Protein AF-A0A0G1MFL3-F1 (afdb_monomer)

Secondary structure (DSSP, 8-state):
-------PPPPHHHHHHHHHHHHTSPPP------S---HHHHHHHHHHHHHHHHHH--STTPPTTSS-TTSTTTT-GGGSHHHHHHHHHHHHHHHHTT----HHHHHHHHHHHHHHHHHHHHHHHHHHTT------HHHHHHHHHHHHHHHHHHHHHHHHHHHTTSPP---

Sequence (171 aa):
MFSASSIKAASPERLAQIKEKYANKPETPSLAPSHIESPEIKILQDYLNKFIFYRHSYIDEIPKGILKPGDPNYERYKCRGTWWTIISGNIQLARDQGIFKDAHILQAVQNFLEYIKIVQTRRSSQMKQGLEYRYSAEDIGGADAFLDTFITYLSARIVESGAEKAPPATA

Radius of gyration: 20.64 Å; Cα contacts (8 Å, |Δi|>4): 80; chains: 1; bounding box: 40×34×75 Å

pLDDT: mean 75.51, std 17.13, range [30.59, 94.75]

Organism: NCBI:txid1619041

Solvent-accessible surface area (backbone atoms only — not comparable to full-atom values): 10464 Å² total; per-residue (Å²): 136,84,82,92,77,77,88,73,74,79,52,72,68,57,54,48,54,49,51,57,66,59,71,69,53,75,76,71,82,78,75,73,92,81,68,89,68,50,74,66,49,51,53,44,50,53,52,37,54,50,49,53,47,62,72,68,48,31,59,99,78,71,69,88,74,82,55,50,91,86,41,98,57,50,64,40,43,73,58,35,70,66,51,56,52,53,51,53,50,55,52,51,51,39,48,77,70,55,72,58,78,49,68,68,57,50,49,51,50,52,53,50,53,52,49,50,50,53,53,52,49,54,38,52,54,34,46,75,71,75,41,87,67,73,67,48,74,64,56,54,50,54,51,47,55,50,46,53,55,48,46,52,50,40,53,50,51,44,52,53,66,54,58,76,67,58,75,79,80,84,126

Foldseek 3Di:
DDDPDDPDDDPPVRVVVVCVVVVPDPPPPPPDPPDPQPPLLVVLVVLLVVLVCLLPQWADDDDPPPDDPPHPRNRHPVFDPVSLVVVLVSLVVCVVVVNDPDPVLVVLNVVVNVVSVVLVVVCVVCVVVVHDDTQDPVNSVSSSVSSVVSSVVSVVVSVVSVVVPDDPDDD

Nearest PDB structures (foldseek):
  6yxy-assembly1_BW  TM=3.263E-01  e=2.607E+00  Trypanosoma brucei brucei
  2lk4-assembly1_A  TM=3.334E-01  e=6.090E+00  Homo sapiens
  8u30-assembly1_A  TM=3.421E-01  e=7.217E+00  Rattus norvegicus
  7kzx-assembly1_B  TM=2.420E-01  e=5.755E+00  Shewanella oneidensis

Structure (mmCIF, N/CA/C/O backbone):
data_AF-A0A0G1MFL3-F1
#
_entry.id   AF-A0A0G1MFL3-F1
#
loop_
_atom_site.group_PDB
_atom_site.id
_atom_site.type_symbol
_atom_site.label_atom_id
_atom_site.label_alt_id
_atom_site.label_comp_id
_atom_site.label_asym_id
_atom_site.label_entity_id
_atom_site.label_seq_id
_atom_site.pdbx_PDB_ins_code
_atom_site.Cartn_x
_atom_site.Cartn_y
_atom_site.Cartn_z
_atom_site.occupancy
_atom_site.B_iso_or_equiv
_atom_site.auth_seq_id
_atom_site.auth_comp_id
_atom_site.auth_asym_id
_atom_site.auth_atom_id
_atom_site.pdbx_PDB_model_num
ATOM 1 N N . MET A 1 1 ? 2.587 10.103 -36.382 1.00 34.72 1 MET A N 1
ATOM 2 C CA . MET A 1 1 ? 1.169 9.694 -36.284 1.00 34.72 1 MET A CA 1
ATOM 3 C C . MET A 1 1 ? 1.139 8.243 -35.830 1.00 34.72 1 MET A C 1
ATOM 5 O O . MET A 1 1 ? 1.670 7.411 -36.550 1.00 34.72 1 MET A O 1
ATOM 9 N N . PHE A 1 2 ? 0.612 7.935 -34.642 1.00 30.59 2 PHE A N 1
ATOM 10 C CA . PHE A 1 2 ? 0.415 6.547 -34.204 1.00 30.59 2 PHE A CA 1
ATOM 11 C C . PHE A 1 2 ? -1.039 6.146 -34.467 1.00 30.59 2 PHE A C 1
ATOM 13 O O . PHE A 1 2 ? -1.960 6.815 -34.006 1.00 30.59 2 PHE A O 1
ATOM 20 N N . SER A 1 3 ? -1.221 5.090 -35.262 1.00 34.47 3 SER A N 1
ATOM 21 C CA . SER A 1 3 ? -2.523 4.546 -35.647 1.00 34.47 3 SER A CA 1
ATOM 22 C C . SER A 1 3 ? -3.203 3.892 -34.445 1.00 34.47 3 SER A C 1
ATOM 24 O O . SER A 1 3 ? -2.668 2.948 -33.862 1.00 34.47 3 SER A O 1
ATOM 26 N N . ALA A 1 4 ? -4.391 4.376 -34.083 1.00 40.69 4 ALA A N 1
ATOM 27 C CA . ALA A 1 4 ? -5.287 3.695 -33.161 1.00 40.69 4 ALA A CA 1
ATOM 28 C C . ALA A 1 4 ? -5.850 2.459 -33.873 1.00 40.69 4 ALA A C 1
ATOM 30 O O . ALA A 1 4 ? -6.755 2.554 -34.699 1.00 40.69 4 ALA A O 1
ATOM 31 N N . SER A 1 5 ? -5.280 1.285 -33.614 1.00 38.81 5 SER A N 1
ATOM 32 C CA . SER A 1 5 ? -5.802 0.043 -34.176 1.00 38.81 5 SER A CA 1
ATOM 33 C C . SER A 1 5 ? -5.776 -1.082 -33.148 1.00 38.81 5 SER A C 1
ATOM 35 O O . SER A 1 5 ? -4.726 -1.590 -32.768 1.00 38.81 5 SER A O 1
ATOM 37 N N . SER A 1 6 ? -6.995 -1.490 -32.788 1.00 38.06 6 SER A N 1
ATOM 38 C CA . SER A 1 6 ? -7.378 -2.830 -32.337 1.00 38.06 6 SER A CA 1
ATOM 39 C C . SER A 1 6 ? -7.102 -3.202 -30.879 1.00 38.06 6 SER A C 1
ATOM 41 O O . SER A 1 6 ? -6.291 -4.075 -30.578 1.00 38.06 6 SER A O 1
ATOM 43 N N . ILE A 1 7 ? -7.941 -2.680 -29.978 1.00 36.72 7 ILE A N 1
ATOM 44 C CA . ILE A 1 7 ? -8.365 -3.457 -28.805 1.00 36.72 7 ILE A CA 1
ATOM 45 C C . ILE A 1 7 ? -9.284 -4.561 -29.342 1.00 36.72 7 ILE A C 1
ATOM 47 O O . ILE A 1 7 ? -10.470 -4.343 -29.577 1.00 36.72 7 ILE A O 1
ATOM 51 N N . LYS A 1 8 ? -8.727 -5.745 -29.616 1.00 47.28 8 LYS A N 1
ATOM 52 C CA . LYS A 1 8 ? -9.551 -6.923 -29.911 1.00 47.28 8 LYS A CA 1
ATOM 53 C C . LYS A 1 8 ? -10.311 -7.280 -28.635 1.00 47.28 8 LYS A C 1
ATOM 55 O O . LYS A 1 8 ? -9.688 -7.617 -27.628 1.00 47.28 8 LYS A O 1
ATOM 60 N N . ALA A 1 9 ? -11.640 -7.184 -28.687 1.00 50.72 9 ALA A N 1
ATOM 61 C CA . ALA A 1 9 ? -12.518 -7.697 -27.643 1.00 50.72 9 ALA A CA 1
ATOM 62 C C . ALA A 1 9 ? -12.132 -9.148 -27.309 1.00 50.72 9 ALA A C 1
ATOM 64 O O . ALA A 1 9 ? -11.753 -9.918 -28.197 1.00 50.72 9 ALA A O 1
ATOM 65 N N . ALA A 1 10 ? -12.177 -9.509 -26.024 1.00 52.97 10 ALA A N 1
ATOM 66 C CA . ALA A 1 10 ? -11.917 -10.881 -25.604 1.00 52.97 10 ALA A CA 1
ATOM 67 C C . ALA A 1 10 ? -12.873 -11.827 -26.346 1.00 52.97 10 ALA A C 1
ATOM 69 O O . ALA A 1 10 ? -14.066 -11.540 -26.450 1.00 52.97 10 ALA A O 1
ATOM 70 N N . SER A 1 11 ? -12.348 -12.936 -26.876 1.00 72.62 11 SER A N 1
ATOM 71 C CA . SER A 1 11 ? -13.189 -13.926 -27.544 1.00 72.62 11 SER A CA 1
ATOM 72 C C . SER A 1 11 ? -14.246 -14.460 -26.566 1.00 72.62 11 SER A C 1
ATOM 74 O O . SER A 1 11 ? -13.963 -14.576 -25.367 1.00 72.62 11 SER A O 1
ATOM 76 N N . PRO A 1 12 ? -15.450 -14.814 -27.047 1.00 76.94 12 PRO A N 1
ATOM 77 C CA . PRO A 1 12 ? -16.501 -15.400 -26.213 1.00 76.94 12 PRO A CA 1
ATOM 78 C C . PRO A 1 12 ? -16.021 -16.607 -25.393 1.00 76.94 12 PRO A C 1
ATOM 80 O O . PRO A 1 12 ? -16.384 -16.745 -24.229 1.00 76.94 12 PRO A O 1
ATOM 83 N N . GLU A 1 13 ? -15.121 -17.418 -25.954 1.00 75.31 13 GLU A N 1
ATOM 84 C CA . GLU A 1 13 ? -14.485 -18.555 -25.271 1.00 75.31 13 GLU A CA 1
ATOM 85 C C . GLU A 1 13 ? -13.647 -18.124 -24.064 1.00 75.31 13 GLU A C 1
ATOM 87 O O . GLU A 1 13 ? -13.698 -18.744 -23.005 1.00 75.31 13 GLU A O 1
ATOM 92 N N . ARG A 1 14 ? -12.911 -17.014 -24.181 1.00 68.06 14 ARG A N 1
ATOM 93 C CA . ARG A 1 14 ? -12.113 -16.480 -23.076 1.00 68.06 14 ARG A CA 1
ATOM 94 C C . ARG A 1 14 ? -12.996 -15.896 -21.976 1.00 68.06 14 ARG A C 1
ATOM 96 O O . ARG A 1 14 ? -12.662 -16.018 -20.803 1.00 68.06 14 ARG A O 1
ATOM 103 N N . LEU A 1 15 ? -14.129 -15.295 -22.341 1.00 64.44 15 LEU A N 1
ATOM 104 C CA . LEU A 1 15 ? -15.130 -14.841 -21.373 1.00 64.44 15 LEU A CA 1
ATOM 105 C C . LEU A 1 15 ? -15.797 -16.022 -20.652 1.00 64.44 15 LEU A C 1
ATOM 107 O O . LEU A 1 15 ? -16.057 -15.922 -19.455 1.00 64.44 15 LEU A O 1
ATOM 111 N N . ALA A 1 16 ? -16.030 -17.141 -21.343 1.00 74.31 16 ALA A N 1
ATOM 112 C CA . ALA A 1 16 ? -16.570 -18.360 -20.744 1.00 74.31 16 ALA A CA 1
ATOM 113 C C . ALA A 1 16 ? -15.587 -18.997 -19.746 1.00 74.31 16 ALA A C 1
ATOM 115 O O . ALA A 1 16 ? -15.972 -19.263 -18.613 1.00 74.31 16 ALA A O 1
ATOM 116 N N . GLN A 1 17 ? -14.305 -19.119 -20.110 1.00 70.38 17 GLN A N 1
ATOM 117 C CA . GLN A 1 17 ? -13.258 -19.640 -19.216 1.00 70.38 17 GLN A CA 1
ATOM 118 C C . GLN A 1 17 ? -13.066 -18.773 -17.966 1.00 70.38 17 GLN A C 1
ATOM 120 O O . GLN A 1 17 ? -12.839 -19.285 -16.873 1.00 70.38 17 GLN A O 1
ATOM 125 N N . ILE A 1 18 ? -13.176 -17.447 -18.109 1.00 66.81 18 ILE A N 1
ATOM 126 C CA . ILE A 1 18 ? -13.162 -16.524 -16.970 1.00 66.81 18 ILE A CA 1
ATOM 127 C C . ILE A 1 18 ? -14.369 -16.804 -16.071 1.00 66.81 18 ILE A C 1
ATOM 129 O O . ILE A 1 18 ? -14.193 -17.033 -14.880 1.00 66.81 18 ILE A O 1
ATOM 133 N N . LYS A 1 19 ? -15.586 -16.852 -16.626 1.00 71.56 19 LYS A N 1
ATOM 134 C CA . LYS A 1 19 ? -16.794 -17.138 -15.838 1.00 71.56 19 LYS A CA 1
ATOM 135 C C . LYS A 1 19 ? -16.701 -18.473 -15.100 1.00 71.56 19 LYS A C 1
ATOM 137 O O . LYS A 1 19 ? -17.035 -18.518 -13.925 1.00 71.56 19 LYS A O 1
ATOM 142 N N . GLU A 1 20 ? -16.190 -19.516 -15.741 1.00 75.06 20 GLU A N 1
ATOM 143 C CA . GLU A 1 20 ? -16.014 -20.841 -15.137 1.00 75.06 20 GLU A CA 1
ATOM 144 C C . GLU A 1 20 ? -14.966 -20.839 -14.011 1.00 75.06 20 GLU A C 1
ATOM 146 O O . GLU A 1 20 ? -15.196 -21.405 -12.940 1.00 75.06 20 GLU A O 1
ATOM 151 N N . LYS A 1 21 ? -13.854 -20.114 -14.195 1.00 69.94 21 LYS A N 1
ATOM 152 C CA . LYS A 1 21 ? -12.810 -19.948 -13.172 1.00 69.94 21 LYS A CA 1
ATOM 153 C C . LYS A 1 21 ? -13.316 -19.218 -11.920 1.00 69.94 21 LYS A C 1
ATOM 155 O O . LYS A 1 21 ? -12.836 -19.501 -10.825 1.00 69.94 21 LYS A O 1
ATOM 160 N N . TYR A 1 22 ? -14.272 -18.297 -12.062 1.00 59.34 22 TYR A N 1
ATOM 161 C CA . TYR A 1 22 ? -14.859 -17.559 -10.934 1.00 59.34 22 TYR A CA 1
ATOM 162 C C . TYR A 1 22 ? -16.171 -18.159 -10.406 1.00 59.34 22 TYR A C 1
ATOM 164 O O . TYR A 1 22 ? -16.560 -17.821 -9.292 1.00 59.34 22 TYR A O 1
ATOM 172 N N . ALA A 1 23 ? -16.817 -19.068 -11.142 1.00 69.56 23 ALA A N 1
ATOM 173 C CA . ALA A 1 23 ? -18.024 -19.770 -10.696 1.00 69.56 23 ALA A CA 1
ATOM 174 C C . ALA A 1 23 ? -17.755 -20.756 -9.546 1.00 69.56 23 ALA A C 1
ATOM 176 O O . ALA A 1 23 ? -18.655 -21.034 -8.765 1.00 69.56 23 ALA A O 1
ATOM 177 N N . ASN A 1 24 ? -16.515 -21.246 -9.421 1.00 60.38 24 ASN A N 1
ATOM 178 C CA . ASN A 1 24 ? -16.097 -22.201 -8.387 1.00 60.38 24 ASN A CA 1
ATOM 179 C C . ASN A 1 24 ? -15.198 -21.578 -7.312 1.00 60.38 24 ASN A C 1
ATOM 181 O O . ASN A 1 24 ? -14.499 -22.292 -6.589 1.00 60.38 24 ASN A O 1
ATOM 185 N N . LYS A 1 25 ? -15.161 -20.243 -7.211 1.00 54.47 25 LYS A N 1
ATOM 186 C CA . LYS A 1 25 ? -14.466 -19.608 -6.093 1.00 54.47 25 LYS A CA 1
ATOM 187 C C . LYS A 1 25 ? -15.233 -20.000 -4.823 1.00 54.47 25 LYS A C 1
ATOM 189 O O . LYS A 1 25 ? -16.442 -19.777 -4.808 1.00 54.47 25 LYS A O 1
ATOM 194 N N . PRO A 1 26 ? -14.587 -20.593 -3.800 1.00 53.81 26 PRO A N 1
ATOM 195 C CA . PRO A 1 26 ? -15.271 -20.904 -2.554 1.00 53.81 26 PRO A CA 1
ATOM 196 C C . PRO A 1 26 ? -15.952 -19.629 -2.078 1.00 53.81 26 PRO A C 1
ATOM 198 O O . PRO A 1 26 ? -15.308 -18.573 -2.031 1.00 53.81 26 PRO A O 1
ATOM 201 N N . GLU A 1 27 ? -17.259 -19.717 -1.825 1.00 45.78 27 GLU A N 1
ATOM 202 C CA . GLU A 1 27 ? -18.007 -18.613 -1.248 1.00 45.78 27 GLU A CA 1
ATOM 203 C C . GLU A 1 27 ? -17.228 -18.155 -0.021 1.00 45.78 27 GLU A C 1
ATOM 205 O O . GLU A 1 27 ? -16.943 -18.942 0.886 1.00 45.78 27 GLU A O 1
ATOM 210 N N . THR A 1 28 ? -16.789 -16.896 -0.045 1.00 51.16 28 THR A N 1
ATOM 211 C CA . THR A 1 28 ? -16.201 -16.267 1.130 1.00 51.16 28 THR A CA 1
ATOM 212 C C . THR A 1 28 ? -17.187 -16.524 2.265 1.00 51.16 28 THR A C 1
ATOM 214 O O . THR A 1 28 ? -18.363 -16.208 2.059 1.00 51.16 28 THR A O 1
ATOM 217 N N . PRO A 1 29 ? -16.773 -17.112 3.403 1.00 40.97 29 PRO A N 1
ATOM 218 C CA . PRO A 1 29 ? -17.686 -17.409 4.494 1.00 40.97 29 PRO A CA 1
ATOM 219 C C . PRO A 1 29 ? -18.520 -16.166 4.778 1.00 40.97 29 PRO A C 1
ATOM 221 O O . PRO A 1 29 ? -17.982 -15.122 5.153 1.00 40.97 29 PRO A O 1
ATOM 224 N N . SER A 1 30 ? -19.819 -16.254 4.492 1.00 43.38 30 SER A N 1
ATOM 225 C CA . SER A 1 30 ? -20.751 -15.182 4.790 1.00 43.38 30 SER A CA 1
ATOM 226 C C . SER A 1 30 ? -20.859 -15.140 6.305 1.00 43.38 30 SER A C 1
ATOM 228 O O . SER A 1 30 ? -21.556 -15.946 6.920 1.00 43.38 30 SER A O 1
ATOM 230 N N . LEU A 1 31 ? -20.078 -14.252 6.916 1.00 44.91 31 LEU A N 1
ATOM 231 C CA . LEU A 1 31 ? -20.252 -13.884 8.309 1.00 44.91 31 LEU A CA 1
ATOM 232 C C . LEU A 1 31 ? -21.644 -13.261 8.400 1.00 44.91 31 LEU A C 1
ATOM 234 O O . LEU A 1 31 ? -21.874 -12.156 7.907 1.00 44.91 31 LEU A O 1
ATOM 238 N N . ALA A 1 32 ? -22.593 -14.014 8.953 1.00 45.84 32 ALA A N 1
ATOM 239 C CA . ALA A 1 32 ? -23.915 -13.500 9.264 1.00 45.84 32 ALA A CA 1
ATOM 240 C C . ALA A 1 32 ? -23.763 -12.180 10.050 1.00 45.84 32 ALA A C 1
ATOM 242 O O . ALA A 1 32 ? -22.949 -12.122 10.976 1.00 45.84 32 ALA A O 1
ATOM 243 N N . PRO A 1 33 ? -24.507 -11.112 9.706 1.00 46.44 33 PRO A N 1
ATOM 244 C CA . PRO A 1 33 ? -24.390 -9.822 10.373 1.00 46.44 33 PRO A CA 1
ATOM 245 C C . PRO A 1 33 ? -25.088 -9.893 11.736 1.00 46.44 33 PRO A C 1
ATOM 247 O O . PRO A 1 33 ? -26.220 -9.449 11.903 1.00 46.44 33 PRO A O 1
ATOM 250 N N . SER A 1 34 ? -24.424 -10.493 12.719 1.00 49.19 34 SER A N 1
ATOM 251 C CA . SER A 1 34 ? -24.893 -10.566 14.101 1.00 49.19 34 SER A CA 1
ATOM 252 C C . SER A 1 34 ? -23.873 -9.941 15.044 1.00 49.19 34 SER A C 1
ATOM 254 O O . SER A 1 34 ? -23.322 -10.610 15.905 1.00 49.19 34 SER A O 1
ATOM 256 N N . HIS A 1 35 ? -23.606 -8.652 14.858 1.00 55.41 35 HIS A N 1
ATOM 257 C CA . HIS A 1 35 ? -23.269 -7.713 15.924 1.00 55.41 35 HIS A CA 1
ATOM 258 C C . HIS A 1 35 ? -23.228 -6.304 15.334 1.00 55.41 35 HIS A C 1
ATOM 260 O O . HIS A 1 35 ? -22.826 -6.105 14.191 1.00 55.41 35 HIS A O 1
ATOM 266 N N . ILE A 1 36 ? -23.674 -5.315 16.106 1.00 52.72 36 ILE A N 1
ATOM 267 C CA . ILE A 1 36 ? -23.483 -3.903 15.776 1.00 52.72 36 ILE A CA 1
ATOM 268 C C . ILE A 1 36 ? -21.978 -3.638 15.905 1.00 52.72 36 ILE A C 1
ATOM 270 O O . ILE A 1 36 ? -21.484 -3.281 16.975 1.00 52.72 36 ILE A O 1
ATOM 274 N N . GLU A 1 37 ? -21.231 -3.901 14.834 1.00 64.94 37 GLU A N 1
ATOM 275 C CA . GLU A 1 37 ? -19.825 -3.530 14.744 1.00 64.94 37 GLU A CA 1
ATOM 276 C C . GLU A 1 37 ? -19.729 -2.014 14.917 1.00 64.94 37 GLU A C 1
ATOM 278 O O . GLU A 1 37 ? -20.520 -1.250 14.353 1.00 64.94 37 GLU A O 1
ATOM 283 N N . SER A 1 38 ? -18.794 -1.557 15.754 1.00 83.25 38 SER A N 1
ATOM 284 C CA . SER A 1 38 ? -18.590 -0.118 15.891 1.00 83.25 38 SER A CA 1
ATOM 285 C C . SER A 1 38 ? -18.204 0.474 14.528 1.00 83.25 38 SER A C 1
ATOM 287 O O . SER A 1 38 ? -17.540 -0.201 13.735 1.00 83.25 38 SER A O 1
ATOM 289 N N . PRO A 1 39 ? -18.553 1.744 14.252 1.00 84.69 39 PRO A N 1
ATOM 290 C CA . PRO A 1 39 ? -18.084 2.424 13.048 1.00 84.69 39 PRO A CA 1
ATOM 291 C C . PRO A 1 39 ? -16.557 2.342 12.871 1.00 84.69 39 PRO A C 1
ATOM 293 O O . PRO A 1 39 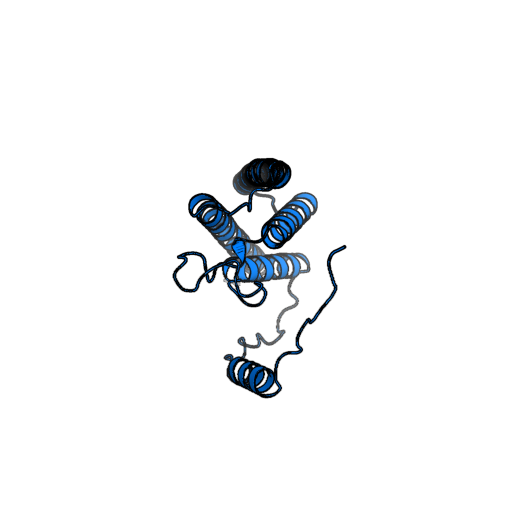? -16.083 2.223 11.747 1.00 84.69 39 PRO A O 1
ATOM 296 N N . GLU A 1 40 ? -15.795 2.342 13.973 1.00 86.25 40 GLU A N 1
ATOM 297 C CA . GLU A 1 40 ? -14.334 2.171 13.964 1.00 86.25 40 GLU A CA 1
ATOM 298 C C . GLU A 1 40 ? -13.911 0.774 13.482 1.00 86.25 40 GLU A C 1
ATOM 300 O O . GLU A 1 40 ? -13.067 0.683 12.593 1.00 86.25 40 GLU A O 1
ATOM 305 N N . ILE A 1 41 ? -14.524 -0.303 13.994 1.00 87.50 41 ILE A N 1
ATOM 306 C CA . ILE A 1 41 ? -14.212 -1.681 13.571 1.00 87.50 41 ILE A CA 1
ATOM 307 C C . ILE A 1 41 ? -14.473 -1.8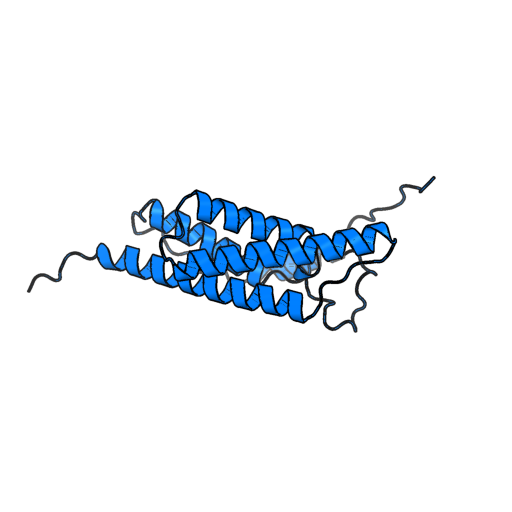45 12.076 1.00 87.50 41 ILE A C 1
ATOM 309 O O . ILE A 1 41 ? -13.615 -2.358 11.364 1.00 87.50 41 ILE A O 1
ATOM 313 N N . LYS A 1 42 ? -15.601 -1.329 11.575 1.00 89.69 42 LYS A N 1
ATOM 314 C CA . LYS A 1 42 ? -15.928 -1.405 10.147 1.00 89.69 42 LYS A CA 1
ATOM 315 C C . LYS A 1 42 ? -14.871 -0.723 9.274 1.00 89.69 42 LYS A C 1
ATOM 317 O O . LYS A 1 42 ? -14.452 -1.280 8.264 1.00 89.69 42 LYS A O 1
ATOM 322 N N . ILE A 1 43 ? -14.401 0.460 9.678 1.00 90.69 43 ILE A N 1
ATOM 323 C CA . ILE A 1 43 ? -13.349 1.181 8.949 1.00 90.69 43 ILE A CA 1
ATOM 324 C C . ILE A 1 43 ? -12.031 0.391 8.967 1.00 90.69 43 ILE A C 1
ATOM 326 O O . ILE A 1 43 ? -11.371 0.277 7.931 1.00 90.69 43 ILE A O 1
ATOM 330 N N . LEU A 1 44 ? -11.650 -0.178 10.115 1.00 90.81 44 LEU A N 1
ATOM 331 C CA . LEU A 1 44 ? -10.456 -1.022 10.226 1.00 90.81 44 LEU A CA 1
ATOM 332 C C . LEU A 1 44 ? -10.560 -2.260 9.324 1.00 90.81 44 LEU A C 1
ATOM 334 O O . LEU A 1 44 ? -9.606 -2.572 8.608 1.00 90.81 44 LEU A O 1
ATOM 338 N N . GLN A 1 45 ? -11.723 -2.916 9.303 1.00 91.44 45 GLN A N 1
ATOM 339 C CA . GLN A 1 45 ? -12.014 -4.072 8.455 1.00 91.44 45 GLN A CA 1
ATOM 340 C C . GLN A 1 45 ? -11.912 -3.717 6.963 1.00 91.44 45 GLN A C 1
ATOM 342 O O . GLN A 1 45 ? -11.303 -4.453 6.185 1.00 91.44 45 GLN A O 1
ATOM 347 N N . ASP A 1 46 ? -12.456 -2.565 6.559 1.00 91.75 46 ASP A N 1
ATOM 348 C CA . ASP A 1 46 ? -12.406 -2.085 5.176 1.00 91.75 46 ASP A CA 1
ATOM 349 C C . ASP A 1 46 ? -10.963 -1.850 4.713 1.00 91.75 46 ASP A C 1
ATOM 351 O O . ASP A 1 46 ? -10.586 -2.250 3.606 1.00 91.75 46 ASP A O 1
ATOM 355 N N . TYR A 1 47 ? -10.127 -1.230 5.552 1.00 91.94 47 TYR A N 1
ATOM 356 C CA . TYR A 1 47 ? -8.706 -1.071 5.249 1.00 91.94 47 TYR A CA 1
ATOM 357 C C . TYR A 1 47 ? -7.977 -2.416 5.227 1.00 91.94 47 TYR A C 1
ATOM 359 O O . TYR A 1 47 ? -7.241 -2.673 4.273 1.00 91.94 47 TYR A O 1
ATOM 367 N N . LEU A 1 48 ? -8.214 -3.299 6.200 1.00 92.75 48 LEU A N 1
ATOM 368 C CA . LEU A 1 48 ? -7.607 -4.632 6.241 1.00 92.75 48 LEU A CA 1
ATOM 369 C C . LEU A 1 48 ? -7.892 -5.405 4.946 1.00 92.75 48 LEU A C 1
ATOM 371 O O . LEU A 1 48 ? -6.963 -5.877 4.289 1.00 92.75 48 LEU A O 1
ATOM 375 N N . ASN A 1 49 ? -9.154 -5.444 4.519 1.00 88.25 49 ASN A N 1
ATOM 376 C CA . ASN A 1 49 ? -9.570 -6.108 3.285 1.00 88.25 49 ASN A CA 1
ATOM 377 C C . ASN A 1 49 ? -8.883 -5.516 2.045 1.00 88.25 49 ASN A C 1
ATOM 379 O O . ASN A 1 49 ? -8.413 -6.262 1.182 1.00 88.25 49 ASN A O 1
ATOM 383 N N . LYS A 1 50 ? -8.770 -4.182 1.960 1.00 89.69 50 LYS A N 1
ATOM 384 C CA . LYS A 1 50 ? -8.043 -3.513 0.867 1.00 89.69 50 LYS A CA 1
ATOM 385 C C . LYS A 1 50 ? -6.568 -3.905 0.844 1.00 89.69 50 LYS A C 1
ATOM 387 O O . LYS A 1 50 ? -6.048 -4.233 -0.220 1.00 89.69 50 LYS A O 1
ATOM 392 N N . PHE A 1 51 ? -5.885 -3.890 1.988 1.00 89.00 51 PHE A N 1
ATOM 393 C CA . PHE A 1 51 ? -4.453 -4.193 2.039 1.00 89.00 51 PHE A CA 1
ATOM 394 C C . PHE A 1 51 ? -4.154 -5.675 1.805 1.00 89.00 51 PHE A C 1
ATOM 396 O O . PHE A 1 51 ? -3.196 -5.974 1.094 1.00 89.00 51 PHE A O 1
ATOM 403 N N . ILE A 1 52 ? -5.013 -6.589 2.268 1.00 87.62 52 ILE A N 1
ATOM 404 C CA . ILE A 1 52 ? -4.967 -8.011 1.887 1.00 87.62 52 ILE A CA 1
ATOM 405 C C . ILE A 1 52 ? -5.138 -8.152 0.370 1.00 87.62 52 ILE A C 1
ATOM 407 O O . ILE A 1 52 ? -4.343 -8.822 -0.291 1.00 87.62 52 ILE A O 1
ATOM 411 N N . PHE A 1 53 ? -6.128 -7.477 -0.219 1.00 85.44 53 PHE A N 1
ATOM 412 C CA . PHE A 1 53 ? -6.315 -7.501 -1.667 1.00 85.44 53 PHE A CA 1
ATOM 413 C C . PHE A 1 53 ? -5.061 -7.014 -2.405 1.00 85.44 53 PHE A C 1
ATOM 415 O O . PHE A 1 53 ? -4.587 -7.685 -3.321 1.00 85.44 53 PHE A O 1
ATOM 422 N N . TYR A 1 54 ? -4.461 -5.900 -1.986 1.00 85.81 54 TYR A N 1
ATOM 423 C CA . TYR A 1 54 ? -3.226 -5.391 -2.584 1.00 85.81 54 TYR A CA 1
ATOM 424 C C . TYR A 1 54 ? -2.038 -6.341 -2.412 1.00 85.81 54 TYR A C 1
ATOM 426 O O . TYR A 1 54 ? -1.243 -6.499 -3.344 1.00 85.81 54 TYR A O 1
ATOM 434 N N . ARG A 1 55 ? -1.943 -7.006 -1.256 1.00 84.88 55 ARG A N 1
ATOM 435 C CA . ARG A 1 55 ? -0.915 -8.000 -0.940 1.00 84.88 55 ARG A CA 1
ATOM 436 C C . ARG A 1 55 ? -0.988 -9.226 -1.848 1.00 84.88 55 ARG A C 1
ATOM 438 O O . ARG A 1 55 ? 0.064 -9.793 -2.156 1.00 84.88 55 ARG A O 1
ATOM 445 N N . HIS A 1 56 ? -2.180 -9.586 -2.318 1.00 80.56 56 HIS A N 1
ATOM 446 C CA . HIS A 1 56 ? -2.417 -10.770 -3.151 1.00 80.56 56 HIS A CA 1
ATOM 447 C C . HIS A 1 56 ? -2.831 -10.467 -4.601 1.00 80.56 56 HIS A C 1
ATOM 449 O O . HIS A 1 56 ? -3.108 -11.388 -5.368 1.00 80.56 56 HIS A O 1
ATOM 455 N N . SER A 1 57 ? -2.863 -9.199 -5.013 1.00 73.44 57 SER A N 1
ATOM 456 C CA . SER A 1 57 ? -3.151 -8.819 -6.400 1.00 73.44 57 SER A CA 1
ATOM 457 C C . SER A 1 57 ? -1.951 -9.125 -7.289 1.00 73.44 57 SER A C 1
ATOM 459 O O . SER A 1 57 ? -0.877 -8.558 -7.068 1.00 73.44 57 SER A O 1
ATOM 461 N N . TYR A 1 58 ? -2.132 -9.992 -8.297 1.00 66.06 58 TYR A N 1
ATOM 462 C CA . TYR A 1 58 ? -1.005 -10.502 -9.078 1.00 66.06 58 TYR A CA 1
ATOM 463 C C . TYR A 1 58 ? -1.104 -10.475 -10.620 1.00 66.06 58 TYR A C 1
ATOM 465 O O . TYR A 1 58 ? -0.036 -10.297 -11.190 1.00 66.06 58 TYR A O 1
ATOM 473 N N . ILE A 1 59 ? -2.229 -10.493 -11.373 1.00 51.38 59 ILE A N 1
ATOM 474 C CA . ILE A 1 59 ? -2.019 -10.543 -12.855 1.00 51.38 59 ILE A CA 1
ATOM 475 C C . ILE A 1 59 ? -3.056 -10.031 -13.871 1.00 51.38 59 ILE A C 1
ATOM 477 O O . ILE A 1 59 ? -2.685 -9.856 -15.031 1.00 51.38 59 ILE A O 1
ATOM 481 N N . ASP A 1 60 ? -4.303 -9.709 -13.541 1.00 51.22 60 ASP A N 1
ATOM 482 C CA . ASP A 1 60 ? -5.338 -9.719 -14.599 1.00 51.22 60 ASP A CA 1
ATOM 483 C C . ASP A 1 60 ? -5.362 -8.535 -15.599 1.00 51.22 60 ASP A C 1
ATOM 485 O O . ASP A 1 60 ? -6.239 -8.477 -16.459 1.00 51.22 60 ASP A O 1
ATOM 489 N N . GLU A 1 61 ? -4.385 -7.619 -15.585 1.00 48.44 61 GLU A N 1
ATOM 490 C CA . GLU A 1 61 ? -4.465 -6.390 -16.392 1.00 48.44 61 GLU A CA 1
ATOM 491 C C . GLU A 1 61 ? -3.236 -6.045 -17.261 1.00 48.44 61 GLU A C 1
ATOM 493 O O . GLU A 1 61 ? -3.262 -5.022 -17.954 1.00 48.44 61 GLU A O 1
ATOM 498 N N . ILE A 1 62 ? -2.137 -6.820 -17.252 1.00 49.12 62 ILE A N 1
ATOM 499 C CA . ILE A 1 62 ? -0.904 -6.483 -18.012 1.00 49.12 62 ILE A CA 1
ATOM 500 C C . ILE A 1 62 ? -1.068 -6.723 -19.523 1.00 49.12 62 ILE A C 1
ATOM 502 O O . ILE A 1 62 ? -1.430 -7.832 -19.921 1.00 49.12 62 ILE A O 1
ATOM 506 N N . PRO A 1 63 ? -0.778 -5.720 -20.391 1.00 51.75 63 PRO A N 1
ATOM 507 C CA . PRO A 1 63 ? -0.707 -5.940 -21.831 1.00 51.75 63 PRO A CA 1
ATOM 508 C C . PRO A 1 63 ? 0.266 -7.076 -22.152 1.00 51.75 63 PRO A C 1
ATOM 510 O O . PRO A 1 63 ? 1.428 -7.061 -21.737 1.00 51.75 63 PRO A O 1
ATOM 513 N N . LYS A 1 64 ? -0.218 -8.073 -22.899 1.00 49.78 64 LYS A N 1
ATOM 514 C CA . LYS A 1 64 ? 0.599 -9.211 -23.334 1.00 49.7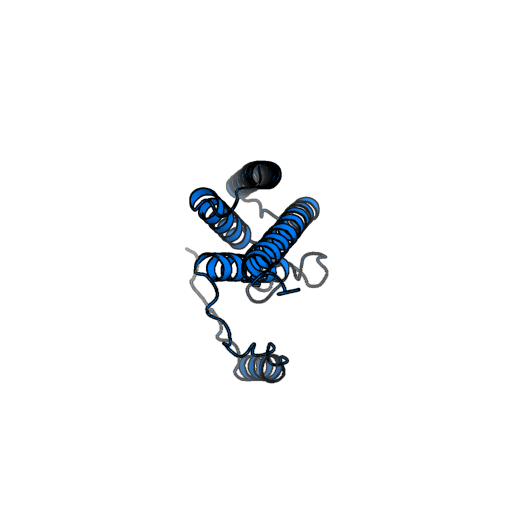8 64 LYS A CA 1
ATOM 515 C C . LYS A 1 64 ? 1.816 -8.683 -24.108 1.00 49.78 64 LYS A C 1
ATOM 517 O O . LYS A 1 64 ? 1.635 -8.018 -25.122 1.00 49.78 64 LYS A O 1
ATOM 522 N N . GLY A 1 65 ? 3.029 -8.979 -23.633 1.00 55.22 65 GLY A N 1
ATOM 523 C CA . GLY A 1 65 ? 4.288 -8.626 -24.309 1.00 55.22 65 GLY A CA 1
ATOM 524 C C . GLY A 1 65 ? 5.281 -7.797 -23.487 1.00 55.22 65 GLY A C 1
ATOM 525 O O . GLY A 1 65 ? 6.465 -7.830 -23.804 1.00 55.22 65 GLY A O 1
ATOM 526 N N . ILE A 1 66 ? 4.842 -7.114 -22.421 1.00 58.97 66 ILE A N 1
ATOM 527 C CA . ILE A 1 66 ? 5.743 -6.347 -21.531 1.00 58.97 66 ILE A CA 1
ATOM 528 C C . ILE A 1 66 ? 6.568 -7.284 -20.638 1.00 58.97 66 ILE A C 1
ATOM 530 O O . ILE A 1 66 ? 7.788 -7.159 -20.522 1.00 58.97 66 ILE A O 1
ATOM 534 N N . LEU A 1 67 ? 5.897 -8.275 -20.051 1.00 57.66 67 LEU A N 1
ATOM 535 C CA . LEU A 1 67 ? 6.533 -9.364 -19.322 1.00 57.66 67 LEU A CA 1
ATOM 536 C C . LEU A 1 67 ? 6.413 -10.639 -20.156 1.00 57.66 67 LEU A C 1
ATOM 538 O O . LEU A 1 67 ? 5.360 -10.920 -20.737 1.00 57.66 67 LEU A O 1
ATOM 542 N N . LYS A 1 68 ? 7.503 -11.401 -20.240 1.00 64.38 68 LYS A N 1
ATOM 543 C CA . LYS A 1 68 ? 7.519 -12.719 -20.885 1.00 64.38 68 LYS A CA 1
ATOM 544 C C . LYS A 1 68 ? 7.147 -13.779 -19.843 1.00 64.38 68 LYS A C 1
ATOM 546 O O . LYS A 1 68 ? 7.535 -13.598 -18.698 1.00 64.38 68 LYS A O 1
ATOM 551 N N . PRO A 1 69 ? 6.494 -14.895 -20.210 1.00 62.94 69 PRO A N 1
ATOM 552 C CA . PRO A 1 69 ? 6.167 -15.972 -19.266 1.00 62.94 69 PRO A CA 1
ATOM 553 C C . PRO A 1 69 ? 7.358 -16.541 -18.473 1.00 62.94 69 PRO A C 1
ATOM 555 O O . PRO A 1 69 ? 7.160 -17.110 -17.411 1.00 62.94 69 PRO A O 1
ATOM 558 N N . GLY A 1 70 ? 8.590 -16.383 -18.970 1.00 64.88 70 GLY A N 1
ATOM 559 C CA . GLY A 1 70 ? 9.813 -16.751 -18.246 1.00 64.88 70 GLY A CA 1
ATOM 560 C C . GLY A 1 70 ? 10.389 -15.657 -17.334 1.00 64.88 70 GLY A C 1
ATOM 561 O O . GLY A 1 70 ? 11.439 -15.870 -16.740 1.00 64.88 70 GLY A O 1
ATOM 562 N N . ASP A 1 71 ? 9.766 -14.477 -17.254 1.00 63.53 71 ASP A N 1
ATOM 563 C CA . ASP A 1 71 ? 10.181 -13.414 -16.336 1.00 63.53 71 ASP A CA 1
ATOM 564 C C . ASP A 1 71 ? 9.711 -13.780 -14.917 1.00 63.53 71 ASP A C 1
ATOM 566 O O . ASP A 1 71 ? 8.517 -14.026 -14.728 1.00 63.53 71 ASP A O 1
ATOM 570 N N . PRO A 1 72 ? 10.589 -13.794 -13.898 1.00 63.72 72 PRO A N 1
ATOM 571 C CA . PRO A 1 72 ? 10.199 -14.102 -12.517 1.00 63.72 72 PRO A CA 1
ATOM 572 C C . PRO A 1 72 ? 9.149 -13.131 -11.945 1.00 63.72 72 PRO A C 1
ATOM 574 O O . PRO A 1 72 ? 8.568 -13.391 -10.889 1.00 63.72 72 PRO A O 1
ATOM 577 N N . ASN A 1 73 ? 8.892 -12.014 -12.632 1.00 60.44 73 ASN A N 1
ATOM 578 C CA . ASN A 1 73 ? 7.871 -11.036 -12.288 1.00 60.44 73 ASN A CA 1
ATOM 579 C C . ASN A 1 73 ? 6.633 -11.088 -13.193 1.00 60.44 73 ASN A C 1
ATOM 581 O O . ASN A 1 73 ? 5.758 -10.244 -13.026 1.00 60.44 73 ASN A O 1
ATOM 585 N N . TYR A 1 74 ? 6.535 -12.045 -14.127 1.00 59.50 74 TYR A N 1
ATOM 586 C CA . TYR A 1 74 ? 5.428 -12.163 -15.088 1.00 59.50 74 TYR A CA 1
ATOM 587 C C . TYR A 1 74 ? 4.053 -12.087 -14.422 1.00 59.50 74 TYR A C 1
ATOM 589 O O . TYR A 1 74 ? 3.147 -11.424 -14.924 1.00 59.50 74 TYR A O 1
ATOM 597 N N . GLU A 1 75 ? 3.945 -12.696 -13.243 1.00 56.88 75 GLU A N 1
ATOM 598 C CA . GLU A 1 75 ? 2.732 -12.742 -12.440 1.00 56.88 75 GLU A CA 1
ATOM 599 C C . GLU A 1 75 ? 2.661 -11.657 -11.364 1.00 56.88 75 GLU A C 1
ATOM 601 O O . GLU A 1 75 ? 2.042 -11.870 -10.333 1.00 56.88 75 GLU A O 1
ATOM 606 N N . ARG A 1 76 ? 3.328 -10.505 -11.535 1.00 65.38 76 ARG A N 1
ATOM 607 C CA . ARG A 1 76 ? 3.399 -9.459 -10.501 1.00 65.38 76 ARG A CA 1
ATOM 608 C C . ARG A 1 76 ? 2.726 -8.151 -10.910 1.00 65.38 76 ARG A C 1
ATOM 610 O O . ARG A 1 76 ? 3.361 -7.222 -11.399 1.00 65.38 76 ARG A O 1
ATOM 617 N N . TYR A 1 77 ? 1.436 -8.014 -10.589 1.00 65.88 77 TYR A N 1
ATOM 618 C CA . TYR A 1 77 ? 0.650 -6.768 -10.710 1.00 65.88 77 TYR A CA 1
ATOM 619 C C . TYR A 1 77 ? 1.317 -5.569 -10.005 1.00 65.88 77 TYR A C 1
ATOM 621 O O . TYR A 1 77 ? 1.183 -4.426 -10.444 1.00 65.88 77 TYR A O 1
ATOM 629 N N . LYS A 1 78 ? 2.130 -5.844 -8.977 1.00 71.50 78 LYS A N 1
ATOM 630 C CA . LYS A 1 78 ? 2.948 -4.884 -8.215 1.00 71.50 78 LYS A CA 1
ATOM 631 C C . LYS A 1 78 ? 4.061 -4.213 -9.030 1.00 71.50 78 LYS A C 1
ATOM 633 O O . LYS A 1 78 ? 4.667 -3.250 -8.576 1.00 71.50 78 LYS A O 1
ATOM 638 N N . CYS A 1 79 ? 4.300 -4.649 -10.266 1.00 67.44 79 CYS A N 1
ATOM 639 C CA . CYS A 1 79 ? 5.201 -3.976 -11.203 1.00 67.44 79 CYS A CA 1
ATOM 640 C C . CYS A 1 79 ? 4.572 -2.736 -11.877 1.00 67.44 79 CYS A C 1
ATOM 642 O O . CYS A 1 79 ? 5.196 -2.121 -12.741 1.00 67.44 79 CYS A O 1
ATOM 644 N N . ARG A 1 80 ? 3.335 -2.354 -11.526 1.00 71.19 80 ARG A N 1
ATOM 645 C CA . ARG A 1 80 ? 2.616 -1.221 -12.132 1.00 71.19 80 ARG A CA 1
ATOM 646 C C . ARG A 1 80 ? 2.690 0.034 -11.286 1.00 71.19 80 ARG A C 1
ATOM 648 O O . ARG A 1 80 ? 2.311 0.009 -10.122 1.00 71.19 80 ARG A O 1
ATOM 655 N N . GLY A 1 81 ? 2.992 1.168 -11.921 1.00 75.88 81 GLY A N 1
ATOM 656 C CA . GLY A 1 81 ? 2.928 2.482 -11.269 1.00 75.88 81 GLY A CA 1
ATOM 657 C C . GLY A 1 81 ? 1.592 2.756 -10.567 1.00 75.88 81 GLY A C 1
ATOM 658 O O . GLY A 1 81 ? 1.589 3.226 -9.435 1.00 75.88 81 GLY A O 1
ATOM 659 N N . THR A 1 82 ? 0.469 2.378 -11.187 1.00 79.75 82 THR A N 1
ATOM 660 C CA . THR A 1 82 ? -0.875 2.571 -10.619 1.00 79.75 82 THR A CA 1
ATOM 661 C C . THR A 1 82 ? -1.073 1.850 -9.285 1.00 79.75 82 THR A C 1
ATOM 663 O O . THR A 1 82 ? -1.682 2.416 -8.383 1.00 79.75 82 THR A O 1
ATOM 666 N N . TRP A 1 83 ? -0.531 0.637 -9.124 1.00 84.31 83 TRP A N 1
ATOM 667 C CA . TRP A 1 83 ? -0.625 -0.114 -7.866 1.00 84.31 83 TRP A CA 1
ATOM 668 C C . TRP A 1 83 ? 0.056 0.647 -6.7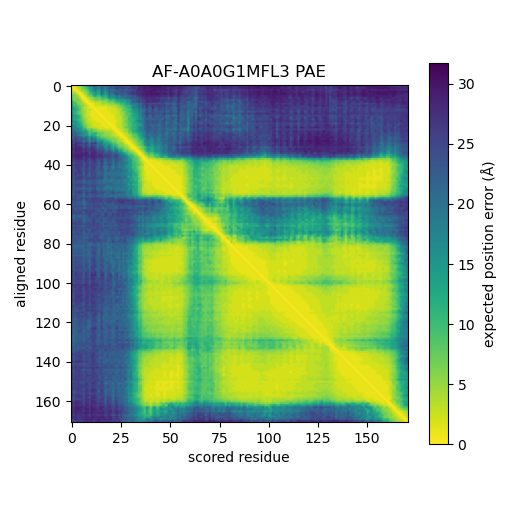24 1.00 84.31 83 TRP A C 1
ATOM 670 O O . TRP A 1 83 ? -0.545 0.863 -5.673 1.00 84.31 83 TRP A O 1
ATOM 680 N N . TRP A 1 84 ? 1.266 1.156 -6.974 1.00 86.19 84 TRP A N 1
ATOM 681 C CA . TRP A 1 84 ? 2.016 1.958 -6.007 1.00 86.19 84 TRP A CA 1
ATOM 682 C C . TRP A 1 84 ? 1.288 3.247 -5.631 1.00 86.19 84 TRP A C 1
ATOM 684 O O . TRP A 1 84 ? 1.211 3.573 -4.451 1.00 86.19 84 TRP A O 1
ATOM 694 N N . THR A 1 85 ? 0.708 3.947 -6.612 1.00 87.50 85 THR A N 1
ATOM 695 C CA . THR A 1 85 ? -0.089 5.159 -6.370 1.00 87.50 85 THR A CA 1
ATOM 696 C C . THR A 1 85 ? -1.320 4.875 -5.508 1.00 87.50 85 THR A C 1
ATOM 698 O O . THR A 1 85 ? -1.587 5.616 -4.560 1.00 87.50 85 THR A O 1
ATOM 701 N N . ILE A 1 86 ? -2.056 3.798 -5.802 1.00 88.38 86 ILE A N 1
ATOM 702 C CA . ILE A 1 86 ? -3.253 3.407 -5.045 1.00 88.38 86 ILE A CA 1
ATOM 703 C C . ILE A 1 86 ? -2.892 3.090 -3.592 1.00 88.38 86 ILE A C 1
ATOM 705 O O . ILE A 1 86 ? -3.563 3.566 -2.674 1.00 88.38 86 ILE A O 1
ATOM 709 N N . ILE A 1 87 ? -1.829 2.318 -3.370 1.00 89.88 87 ILE A N 1
ATOM 710 C CA . ILE A 1 87 ? -1.399 1.941 -2.022 1.00 89.88 87 ILE A CA 1
ATOM 711 C C . ILE A 1 87 ? -0.934 3.157 -1.236 1.00 89.88 87 ILE A C 1
ATOM 713 O O . ILE A 1 87 ? -1.427 3.370 -0.130 1.00 89.88 87 ILE A O 1
ATOM 717 N N . SER A 1 88 ? -0.057 3.991 -1.808 1.00 91.62 88 SER A N 1
ATOM 718 C CA . SER A 1 88 ? 0.402 5.203 -1.121 1.00 91.62 88 SER A CA 1
ATOM 719 C C . SER A 1 88 ? -0.759 6.126 -0.762 1.00 91.62 88 SER A C 1
ATOM 721 O O . SER A 1 88 ? -0.780 6.668 0.339 1.00 91.62 88 SER A O 1
ATOM 723 N N . GLY A 1 89 ? -1.747 6.268 -1.655 1.00 93.00 89 GLY A N 1
ATOM 724 C CA . GLY A 1 89 ? -2.923 7.102 -1.414 1.00 93.00 89 GLY A CA 1
ATOM 725 C C . GLY A 1 89 ? -3.803 6.571 -0.282 1.00 93.00 89 GLY A C 1
ATOM 726 O O . GLY A 1 89 ? -4.190 7.334 0.597 1.00 93.00 89 GLY A O 1
ATOM 727 N N . ASN A 1 90 ? -4.075 5.261 -0.251 1.00 93.38 90 ASN A N 1
ATOM 728 C CA . ASN A 1 90 ? -4.865 4.664 0.833 1.00 93.38 90 ASN A CA 1
ATOM 729 C C . ASN A 1 90 ? -4.134 4.726 2.183 1.00 93.38 90 ASN A C 1
ATOM 731 O O . ASN A 1 90 ? -4.777 4.945 3.203 1.00 93.38 90 ASN A O 1
ATOM 735 N N . ILE A 1 91 ? -2.807 4.565 2.200 1.00 93.06 91 ILE A N 1
ATOM 736 C CA . ILE A 1 91 ? -2.006 4.689 3.426 1.00 93.06 91 ILE A CA 1
ATOM 737 C C . ILE A 1 91 ? -2.016 6.128 3.945 1.00 93.06 91 ILE A C 1
ATOM 739 O O . ILE A 1 91 ? -2.234 6.338 5.136 1.00 93.06 91 ILE A O 1
ATOM 743 N N . GLN A 1 92 ? -1.801 7.117 3.071 1.00 93.81 92 GLN A N 1
ATOM 744 C CA . GLN A 1 92 ? -1.873 8.532 3.450 1.00 93.81 92 GLN A CA 1
ATOM 745 C C . GLN A 1 92 ? -3.254 8.877 4.001 1.00 93.81 92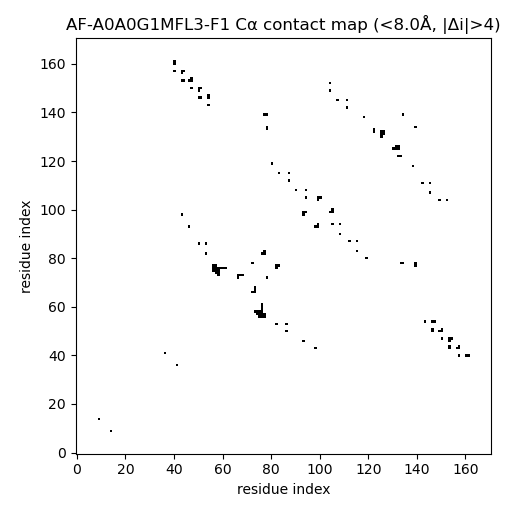 GLN A C 1
ATOM 747 O O . GLN A 1 92 ? -3.346 9.439 5.086 1.00 93.81 92 GLN A O 1
ATOM 752 N N . LEU A 1 93 ? -4.318 8.456 3.313 1.00 93.81 93 LEU A N 1
ATOM 753 C CA . LEU A 1 93 ? -5.685 8.700 3.761 1.00 93.81 93 LEU A CA 1
ATOM 754 C C . LEU A 1 93 ? -5.946 8.097 5.145 1.00 93.81 93 LEU A C 1
ATOM 756 O O . LEU A 1 93 ? -6.480 8.775 6.016 1.00 93.81 93 LEU A O 1
ATOM 760 N N . ALA A 1 94 ? -5.541 6.848 5.370 1.00 90.88 94 ALA A N 1
ATOM 761 C CA . ALA A 1 94 ? -5.729 6.194 6.656 1.00 90.88 94 ALA A CA 1
ATOM 762 C C . ALA A 1 94 ? -4.916 6.863 7.782 1.00 90.88 94 ALA A C 1
ATOM 764 O O . ALA A 1 94 ? -5.401 6.984 8.907 1.00 90.88 94 ALA A O 1
ATOM 765 N N . ARG A 1 95 ? -3.711 7.366 7.479 1.00 93.31 95 ARG A N 1
ATOM 766 C CA . ARG A 1 95 ? -2.907 8.158 8.420 1.00 93.31 95 ARG A CA 1
ATOM 767 C C . ARG A 1 95 ? -3.615 9.460 8.774 1.00 93.31 95 ARG A C 1
ATOM 769 O O . ARG A 1 95 ? -3.777 9.760 9.951 1.00 93.31 95 ARG A O 1
ATOM 776 N N . ASP A 1 96 ? -4.049 10.206 7.766 1.00 92.19 96 ASP A N 1
ATOM 777 C CA . ASP A 1 96 ? -4.655 11.527 7.937 1.00 92.19 96 ASP A CA 1
ATOM 778 C C . ASP A 1 96 ? -6.030 11.436 8.630 1.00 92.19 96 ASP A C 1
ATOM 780 O O . ASP A 1 96 ? -6.436 12.354 9.337 1.00 92.19 96 ASP A O 1
ATOM 784 N N . GLN A 1 97 ? -6.719 10.297 8.501 1.00 90.62 97 GLN A N 1
ATOM 785 C CA . GLN A 1 97 ? -7.944 9.964 9.239 1.00 90.62 97 GLN A CA 1
ATOM 786 C C . GLN A 1 97 ? -7.696 9.501 10.687 1.00 90.62 97 GLN A C 1
ATOM 788 O O . GLN A 1 97 ? -8.654 9.209 11.402 1.00 90.62 97 GLN A O 1
ATOM 793 N N . GLY A 1 98 ? -6.440 9.401 11.133 1.00 89.38 98 GLY A N 1
ATOM 794 C CA . GLY A 1 98 ? -6.103 8.965 12.490 1.00 89.38 98 GLY A CA 1
ATOM 795 C C . GLY A 1 98 ? -6.374 7.481 12.755 1.00 89.38 98 GLY A C 1
ATOM 796 O O . GLY A 1 98 ? -6.528 7.083 13.911 1.00 89.38 98 GLY A O 1
ATOM 797 N N . ILE A 1 99 ? -6.430 6.652 11.704 1.00 88.06 99 ILE A N 1
ATOM 798 C CA . ILE A 1 99 ? -6.566 5.192 11.841 1.00 88.06 99 ILE A CA 1
ATOM 799 C C . ILE A 1 99 ? -5.322 4.605 12.516 1.00 88.06 99 ILE A C 1
ATOM 801 O O . ILE A 1 99 ? -5.420 3.656 13.294 1.00 88.06 99 ILE A O 1
ATOM 805 N N . PHE A 1 100 ? -4.154 5.203 12.268 1.00 85.19 100 PHE A N 1
ATOM 806 C CA . PHE A 1 100 ? -2.897 4.834 12.915 1.00 85.19 100 PHE A CA 1
ATOM 807 C C . PHE A 1 100 ? -2.667 5.717 14.129 1.00 85.19 100 PHE A C 1
ATOM 809 O O . PHE A 1 100 ? -2.426 6.916 14.004 1.00 85.19 100 PHE A O 1
ATOM 816 N N . LYS A 1 101 ? -2.734 5.098 15.305 1.00 85.31 101 LYS A N 1
ATOM 817 C CA . LYS A 1 101 ? -2.459 5.756 16.590 1.00 85.31 101 LYS A CA 1
ATOM 818 C C . LYS A 1 101 ? -1.101 5.344 17.165 1.00 85.31 101 LYS A C 1
ATOM 820 O O . LYS A 1 101 ? -0.543 6.050 17.995 1.00 85.31 101 LYS A O 1
ATOM 825 N N . ASP A 1 102 ? -0.572 4.209 16.712 1.00 90.94 102 ASP A N 1
ATOM 826 C CA . ASP A 1 102 ? 0.697 3.662 17.180 1.00 90.94 102 ASP A CA 1
ATOM 827 C C . ASP A 1 102 ? 1.892 4.387 16.535 1.00 90.94 102 ASP A C 1
ATOM 829 O O . ASP A 1 102 ? 1.965 4.532 15.311 1.00 90.94 102 ASP A O 1
ATOM 833 N N . ALA A 1 103 ? 2.840 4.837 17.363 1.00 92.62 103 ALA A N 1
ATOM 834 C CA . ALA A 1 103 ? 4.003 5.603 16.919 1.00 92.62 103 ALA A CA 1
ATOM 835 C C . ALA A 1 103 ? 4.942 4.796 16.004 1.00 92.62 103 ALA A C 1
ATOM 837 O O . ALA A 1 103 ? 5.485 5.346 15.044 1.00 92.62 103 ALA A O 1
ATOM 838 N N . HIS A 1 104 ? 5.110 3.496 16.256 1.00 91.94 104 HIS A N 1
ATOM 839 C CA . HIS A 1 104 ? 5.929 2.625 15.415 1.00 91.94 104 HIS A CA 1
ATOM 840 C C . HIS A 1 104 ? 5.292 2.432 14.038 1.00 91.94 104 HIS A C 1
ATOM 842 O O . HIS A 1 104 ? 5.992 2.478 13.025 1.00 91.94 104 HIS A O 1
ATOM 848 N N . ILE A 1 105 ? 3.96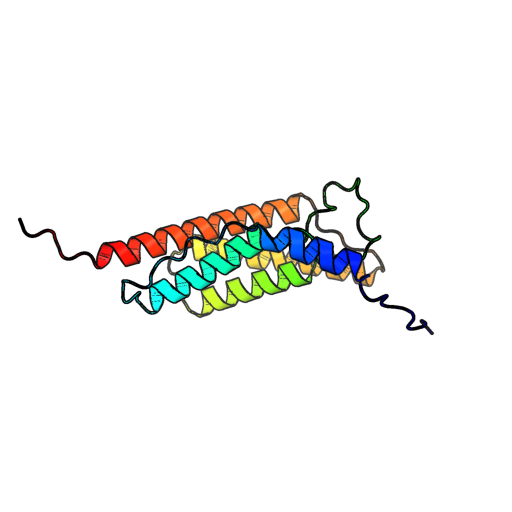6 2.296 13.975 1.00 92.69 105 ILE A N 1
ATOM 849 C CA . ILE A 1 105 ? 3.240 2.205 12.702 1.00 92.69 105 ILE A CA 1
ATOM 850 C C . ILE A 1 105 ? 3.279 3.520 11.938 1.00 92.69 105 ILE A C 1
ATOM 852 O O . ILE A 1 105 ? 3.516 3.510 10.732 1.00 92.69 105 ILE A O 1
ATOM 856 N N . LEU A 1 106 ? 3.112 4.657 12.614 1.00 93.31 106 LEU A N 1
ATOM 857 C CA . LEU A 1 106 ? 3.256 5.969 11.983 1.00 93.31 106 LEU A CA 1
ATOM 858 C C . LEU A 1 106 ? 4.658 6.155 11.385 1.00 93.31 106 LEU A C 1
ATOM 860 O O . LEU A 1 106 ? 4.785 6.632 10.255 1.00 93.31 106 LEU A O 1
ATOM 864 N N . GLN A 1 107 ? 5.701 5.709 12.091 1.00 93.31 107 GLN A N 1
ATOM 865 C CA . GLN A 1 107 ? 7.065 5.723 11.569 1.00 93.31 107 GLN A CA 1
ATOM 866 C C . GLN A 1 107 ? 7.233 4.775 10.371 1.00 93.31 107 GLN A C 1
ATOM 868 O O . GLN A 1 107 ? 7.836 5.162 9.370 1.00 93.31 107 GLN A O 1
ATOM 873 N N . ALA A 1 108 ? 6.680 3.559 10.428 1.00 91.00 108 ALA A N 1
ATOM 874 C CA . ALA A 1 108 ? 6.713 2.612 9.313 1.00 91.00 108 ALA A CA 1
ATOM 875 C C . ALA A 1 108 ? 6.003 3.174 8.069 1.00 91.00 108 ALA A C 1
ATOM 877 O O . ALA A 1 108 ? 6.531 3.084 6.961 1.00 91.00 108 ALA A O 1
ATOM 878 N N . VAL A 1 109 ? 4.845 3.816 8.257 1.00 93.56 109 VAL A N 1
ATOM 879 C CA . VAL A 1 109 ? 4.105 4.527 7.206 1.00 93.56 109 VAL A CA 1
ATOM 880 C C . VAL A 1 109 ? 4.964 5.632 6.602 1.00 93.56 109 VAL A C 1
ATOM 882 O O . VAL A 1 109 ? 5.101 5.697 5.383 1.00 93.56 109 VAL A O 1
ATOM 885 N N . GLN A 1 110 ? 5.583 6.478 7.427 1.00 94.75 110 GLN A N 1
ATOM 886 C CA . GLN A 1 110 ? 6.433 7.562 6.940 1.00 94.75 110 GLN A CA 1
ATOM 887 C C . GLN A 1 110 ? 7.629 7.033 6.136 1.00 94.75 110 GLN A C 1
ATOM 889 O O . GLN A 1 110 ? 7.899 7.530 5.040 1.00 94.75 110 GLN A O 1
ATOM 894 N N . ASN A 1 111 ? 8.302 5.995 6.640 1.00 93.06 111 ASN A N 1
ATOM 895 C CA . ASN A 1 111 ? 9.424 5.351 5.957 1.00 93.06 111 ASN A CA 1
ATOM 896 C C . ASN A 1 111 ? 8.996 4.785 4.598 1.00 93.06 111 ASN A C 1
ATOM 898 O O . ASN A 1 111 ? 9.685 4.976 3.597 1.00 93.06 111 ASN A O 1
ATOM 902 N N . PHE A 1 112 ? 7.838 4.127 4.545 1.00 93.00 112 PHE A N 1
ATOM 903 C CA . PHE A 1 112 ? 7.311 3.559 3.312 1.00 93.00 112 PHE A CA 1
ATOM 904 C C . PHE A 1 112 ? 6.898 4.628 2.293 1.00 93.00 112 PHE A C 1
ATOM 906 O O . PHE A 1 112 ? 7.169 4.484 1.102 1.00 93.00 112 PHE A O 1
ATOM 913 N N . LEU A 1 113 ? 6.288 5.730 2.734 1.00 92.94 113 LEU A N 1
ATOM 914 C CA . LEU A 1 113 ? 5.923 6.834 1.844 1.00 92.94 113 LEU A CA 1
ATOM 915 C C . LEU A 1 113 ? 7.155 7.524 1.244 1.00 92.94 113 LEU A C 1
ATOM 917 O O . LEU A 1 113 ? 7.155 7.832 0.049 1.00 92.94 113 LEU A O 1
ATOM 921 N N . GLU A 1 114 ? 8.215 7.720 2.031 1.00 93.38 114 GLU A N 1
ATOM 922 C CA . GLU A 1 114 ? 9.474 8.266 1.513 1.00 93.38 114 GLU A CA 1
ATOM 923 C C . GLU A 1 114 ? 10.146 7.284 0.547 1.00 93.38 114 GLU A C 1
ATOM 925 O O . GLU A 1 114 ? 10.595 7.670 -0.535 1.00 93.38 114 GLU A O 1
ATOM 930 N N . TYR A 1 115 ? 10.121 5.991 0.873 1.00 90.81 115 TYR A N 1
ATOM 931 C CA . TYR A 1 115 ? 10.594 4.943 -0.020 1.00 90.81 115 TYR A CA 1
ATOM 932 C C . TYR A 1 115 ? 9.872 4.970 -1.377 1.00 90.81 115 TYR A C 1
ATOM 934 O O . TYR A 1 115 ? 10.515 5.019 -2.429 1.00 90.81 115 TYR A O 1
ATOM 942 N N . ILE A 1 116 ? 8.536 5.039 -1.382 1.00 88.88 116 ILE A N 1
ATOM 943 C CA . ILE A 1 116 ? 7.745 5.148 -2.616 1.00 88.88 116 ILE A CA 1
ATOM 944 C C . ILE A 1 116 ? 8.151 6.374 -3.430 1.00 88.88 116 ILE A C 1
ATOM 946 O O . ILE A 1 116 ? 8.275 6.282 -4.652 1.00 88.88 116 ILE A O 1
ATOM 950 N N . LYS A 1 117 ? 8.374 7.520 -2.786 1.00 90.50 117 LYS A N 1
ATOM 951 C CA . LYS A 1 117 ? 8.785 8.752 -3.467 1.00 90.50 117 LYS A CA 1
ATOM 952 C C . LYS A 1 117 ? 10.133 8.586 -4.174 1.00 90.50 117 LYS A C 1
ATOM 954 O O . LYS A 1 117 ? 10.278 9.030 -5.318 1.00 90.50 117 LYS A O 1
ATOM 959 N N . ILE A 1 118 ? 11.091 7.899 -3.551 1.00 90.19 118 ILE A N 1
ATOM 960 C CA . ILE A 1 118 ? 12.381 7.553 -4.170 1.00 90.19 118 ILE A CA 1
ATOM 961 C C . ILE A 1 118 ? 12.155 6.667 -5.401 1.00 90.19 118 ILE A C 1
ATOM 963 O O . ILE A 1 118 ? 12.640 6.980 -6.493 1.00 90.19 118 ILE A O 1
ATOM 967 N N . VAL A 1 119 ? 11.358 5.606 -5.261 1.00 8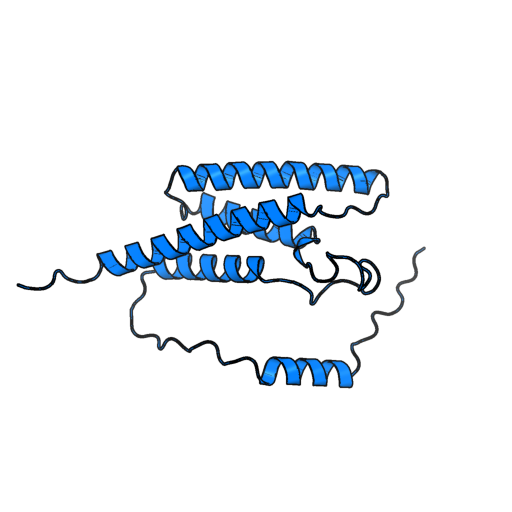6.81 119 VAL A N 1
ATOM 968 C CA . VAL A 1 119 ? 11.036 4.677 -6.355 1.00 86.81 119 VAL A CA 1
ATOM 969 C C . VAL A 1 119 ? 10.333 5.396 -7.517 1.00 86.81 119 VAL A C 1
ATOM 971 O O . VAL A 1 119 ? 10.700 5.222 -8.681 1.00 86.81 119 VAL A O 1
ATOM 974 N N . GLN A 1 120 ? 9.361 6.265 -7.229 1.00 86.44 120 GLN A N 1
ATOM 975 C CA . GLN A 1 120 ? 8.642 7.063 -8.229 1.00 86.44 120 GLN A CA 1
ATOM 976 C C . GLN A 1 120 ? 9.552 8.077 -8.932 1.00 86.44 120 GLN A C 1
ATOM 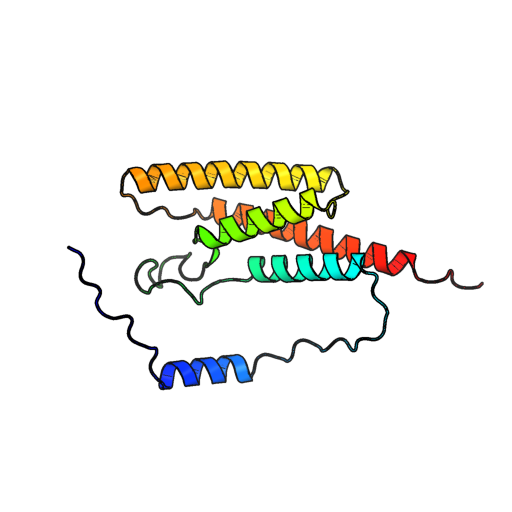978 O O . GLN A 1 120 ? 9.415 8.299 -10.140 1.00 86.44 120 GLN A O 1
ATOM 983 N N . THR A 1 121 ? 10.502 8.667 -8.206 1.00 89.50 121 THR A N 1
ATOM 984 C CA . THR A 1 121 ? 11.508 9.574 -8.773 1.00 89.50 121 THR A CA 1
ATOM 985 C C . THR A 1 121 ? 12.430 8.821 -9.727 1.00 89.50 121 THR A C 1
ATOM 987 O O . THR A 1 121 ? 12.628 9.255 -10.864 1.00 89.50 121 THR A O 1
ATOM 990 N N . ARG A 1 122 ? 12.920 7.644 -9.314 1.00 88.56 122 ARG A N 1
ATOM 991 C CA . ARG A 1 122 ? 13.744 6.759 -10.148 1.00 88.56 122 ARG A CA 1
ATOM 992 C C . ARG A 1 122 ? 13.006 6.344 -11.422 1.00 88.56 122 ARG A C 1
ATOM 994 O O . ARG A 1 122 ? 13.557 6.473 -12.514 1.00 88.56 122 ARG A O 1
ATOM 1001 N N . ARG A 1 123 ? 11.731 5.955 -11.297 1.00 85.25 123 ARG A N 1
ATOM 1002 C CA . ARG A 1 123 ? 10.839 5.679 -12.434 1.00 85.25 123 ARG A CA 1
ATOM 1003 C C . ARG A 1 123 ? 10.720 6.865 -13.378 1.00 85.25 123 ARG A C 1
ATOM 1005 O O . ARG A 1 123 ? 10.896 6.709 -14.582 1.00 85.25 123 ARG A O 1
ATOM 1012 N N . SER A 1 124 ? 10.438 8.045 -12.838 1.00 86.81 124 SER A N 1
ATOM 1013 C CA . SER A 1 124 ? 10.264 9.259 -13.638 1.00 86.81 124 SER A CA 1
ATOM 1014 C C . SER A 1 124 ? 11.542 9.630 -14.392 1.00 86.81 124 SER A C 1
ATOM 1016 O O . SER A 1 124 ? 11.468 10.040 -15.547 1.00 86.81 124 SER A O 1
ATOM 1018 N N . SER A 1 125 ? 12.711 9.452 -13.770 1.00 89.12 125 SER A N 1
ATOM 1019 C CA . SER A 1 125 ? 14.013 9.683 -14.405 1.00 89.12 125 SER A CA 1
ATOM 1020 C C . SER A 1 125 ? 14.252 8.739 -15.588 1.00 89.12 125 SER A C 1
ATOM 1022 O O . SER A 1 125 ? 14.547 9.199 -16.689 1.00 89.12 125 SER A O 1
ATOM 1024 N N . GLN A 1 126 ? 14.027 7.433 -15.406 1.00 84.25 126 GLN A N 1
ATOM 1025 C CA . GLN A 1 126 ? 14.181 6.448 -16.483 1.00 84.25 126 GLN A CA 1
ATOM 1026 C C . GLN A 1 126 ? 13.200 6.693 -17.637 1.00 84.25 126 GLN A C 1
ATOM 1028 O O . GLN A 1 126 ? 13.603 6.697 -18.798 1.00 84.25 126 GLN A O 1
ATOM 1033 N N . MET A 1 127 ? 11.936 6.999 -17.333 1.00 81.94 127 MET A N 1
ATOM 1034 C CA . MET A 1 127 ? 10.944 7.312 -18.365 1.00 81.94 127 MET A CA 1
ATOM 1035 C C . MET A 1 127 ? 11.301 8.571 -19.167 1.00 81.94 127 MET A C 1
ATOM 1037 O O . MET A 1 127 ? 11.092 8.595 -20.378 1.00 81.94 127 MET A O 1
ATOM 1041 N N . LYS A 1 128 ? 11.880 9.602 -18.532 1.00 88.69 128 LYS A N 1
ATOM 1042 C CA . LYS A 1 128 ? 12.384 10.800 -19.235 1.00 88.69 128 LYS A CA 1
ATOM 1043 C C . LYS A 1 128 ? 13.531 10.481 -20.197 1.00 88.69 128 LYS A C 1
ATOM 1045 O O . LYS A 1 128 ? 13.696 11.182 -21.187 1.00 88.69 128 LYS A O 1
ATOM 1050 N N . GLN A 1 129 ? 14.293 9.426 -19.922 1.00 90.12 129 GLN A N 1
ATOM 1051 C CA . GLN A 1 129 ? 15.358 8.920 -20.792 1.00 90.12 129 GLN A CA 1
ATOM 1052 C C . GLN A 1 129 ? 14.836 7.950 -21.870 1.00 90.12 129 GLN A C 1
ATOM 1054 O O . GLN A 1 129 ? 15.630 7.369 -22.603 1.00 90.12 129 GLN A O 1
ATOM 1059 N N . GLY A 1 130 ? 13.516 7.746 -21.968 1.00 84.31 130 GLY A N 1
ATOM 1060 C CA . GLY A 1 130 ? 12.910 6.793 -22.901 1.00 84.31 130 GLY A CA 1
ATOM 1061 C C . GLY A 1 130 ? 13.086 5.325 -22.499 1.00 84.31 130 GLY A C 1
ATOM 1062 O O . GLY A 1 130 ? 12.828 4.440 -23.311 1.00 84.31 130 GLY A O 1
ATOM 1063 N N . LEU A 1 131 ? 13.519 5.054 -21.264 1.00 77.88 131 LEU A N 1
ATOM 1064 C CA . LEU A 1 131 ? 13.706 3.701 -20.750 1.00 77.88 131 LEU A CA 1
ATOM 1065 C C . LEU A 1 131 ? 12.405 3.158 -20.150 1.00 77.88 131 LEU A C 1
ATOM 1067 O O . LEU A 1 131 ? 11.657 3.866 -19.467 1.00 77.88 131 LEU A O 1
ATOM 1071 N N . GLU A 1 132 ? 12.158 1.867 -20.363 1.00 72.19 132 GLU A N 1
ATOM 1072 C CA . GLU A 1 132 ? 11.104 1.141 -19.658 1.00 72.19 132 GLU A CA 1
ATOM 1073 C C . GLU A 1 132 ? 11.537 0.905 -18.201 1.00 72.19 132 GLU A C 1
ATOM 1075 O O . GLU A 1 132 ? 12.485 0.165 -17.940 1.00 72.19 132 GLU A O 1
ATOM 1080 N N . TYR A 1 133 ? 10.841 1.525 -17.243 1.00 72.19 133 TYR A N 1
ATOM 1081 C CA . TYR A 1 133 ? 11.097 1.283 -15.822 1.00 72.19 133 TYR A CA 1
ATOM 1082 C C . TYR A 1 133 ? 10.460 -0.030 -15.368 1.00 72.19 133 TYR A C 1
ATOM 1084 O O . TYR A 1 133 ? 9.256 -0.238 -15.543 1.00 72.19 133 TYR A O 1
ATOM 1092 N N . ARG A 1 134 ? 11.248 -0.865 -14.689 1.00 73.06 134 ARG A N 1
ATOM 1093 C CA . ARG A 1 134 ? 10.791 -2.094 -14.034 1.00 73.06 134 ARG A CA 1
ATOM 1094 C C . ARG A 1 134 ? 11.101 -2.012 -12.546 1.00 73.06 134 ARG A C 1
ATOM 1096 O O . ARG A 1 134 ? 12.219 -1.675 -12.166 1.00 73.06 134 ARG A O 1
ATOM 1103 N N . TYR A 1 135 ? 10.111 -2.321 -11.716 1.00 76.88 135 TYR A N 1
ATOM 1104 C CA . TYR A 1 135 ? 10.317 -2.443 -10.274 1.00 76.88 135 TYR A CA 1
ATOM 1105 C C . TYR A 1 135 ? 11.215 -3.645 -9.989 1.00 76.88 135 TYR A C 1
ATOM 1107 O O . TYR A 1 135 ? 11.034 -4.708 -10.589 1.00 76.88 135 TYR A O 1
ATOM 1115 N N . SER A 1 136 ? 12.192 -3.467 -9.103 1.00 78.44 136 SER A N 1
ATOM 1116 C CA . SER A 1 136 ? 13.118 -4.535 -8.730 1.00 78.44 136 SER A CA 1
ATOM 1117 C C . SER A 1 136 ? 12.447 -5.554 -7.797 1.00 78.44 136 SER A C 1
ATOM 1119 O O . SER A 1 136 ? 11.386 -5.304 -7.222 1.00 78.44 136 SER A O 1
ATOM 1121 N N . ALA A 1 137 ? 13.079 -6.716 -7.613 1.00 78.69 137 ALA A N 1
ATOM 1122 C CA . ALA A 1 137 ? 12.641 -7.679 -6.602 1.00 78.69 137 ALA A CA 1
ATOM 1123 C C . ALA A 1 137 ? 12.690 -7.084 -5.183 1.00 78.69 137 ALA A C 1
ATOM 1125 O O . ALA A 1 137 ? 11.830 -7.393 -4.365 1.00 78.69 137 ALA A O 1
ATOM 1126 N N . GLU A 1 138 ? 13.659 -6.204 -4.923 1.00 83.38 138 GLU A N 1
ATOM 1127 C CA . GLU A 1 138 ? 13.766 -5.441 -3.680 1.00 83.38 138 GLU A CA 1
ATOM 1128 C C . GLU A 1 138 ? 12.581 -4.486 -3.511 1.00 83.38 138 GLU A C 1
ATOM 1130 O O . GLU A 1 138 ? 11.986 -4.454 -2.438 1.00 83.38 138 GLU A O 1
ATOM 1135 N N . ASP A 1 139 ? 12.171 -3.789 -4.580 1.00 83.62 139 ASP A N 1
ATOM 1136 C CA . ASP A 1 139 ? 11.002 -2.909 -4.541 1.00 83.62 139 ASP A CA 1
ATOM 1137 C C . ASP A 1 139 ? 9.742 -3.678 -4.147 1.00 83.62 139 ASP A C 1
ATOM 1139 O O . ASP A 1 139 ? 9.004 -3.284 -3.244 1.00 83.62 139 ASP A O 1
ATOM 1143 N N . ILE A 1 140 ? 9.521 -4.820 -4.787 1.00 83.31 140 ILE A N 1
ATOM 1144 C CA . ILE A 1 140 ? 8.355 -5.660 -4.516 1.00 83.31 140 ILE A CA 1
ATOM 1145 C C . ILE A 1 140 ? 8.430 -6.250 -3.100 1.00 83.31 140 ILE A C 1
ATOM 1147 O O . ILE A 1 140 ? 7.436 -6.225 -2.377 1.00 83.31 140 ILE A O 1
ATOM 1151 N N . GLY A 1 141 ? 9.601 -6.739 -2.685 1.00 84.81 141 GLY A N 1
ATOM 1152 C CA . GLY A 1 141 ? 9.813 -7.308 -1.353 1.00 84.81 141 GLY A CA 1
ATOM 1153 C C . GLY A 1 141 ? 9.612 -6.289 -0.231 1.00 84.81 141 GLY A C 1
ATOM 1154 O O . GLY A 1 141 ? 8.967 -6.601 0.767 1.00 84.81 141 GLY A O 1
ATOM 1155 N N . GLY A 1 142 ? 10.092 -5.056 -0.412 1.00 86.94 142 GLY A N 1
ATOM 1156 C CA . GLY A 1 142 ? 9.906 -3.971 0.550 1.00 86.94 142 GLY A CA 1
ATOM 1157 C C . GLY A 1 142 ? 8.436 -3.592 0.731 1.00 86.94 142 GLY A C 1
ATOM 1158 O O . GLY A 1 142 ? 7.981 -3.395 1.858 1.00 86.94 142 GLY A O 1
ATOM 1159 N N . ALA A 1 143 ? 7.662 -3.548 -0.357 1.00 87.44 143 ALA A N 1
ATOM 1160 C CA . ALA A 1 143 ? 6.227 -3.297 -0.254 1.00 87.44 143 ALA A CA 1
ATOM 1161 C C . ALA A 1 143 ? 5.456 -4.451 0.379 1.00 87.44 143 ALA A C 1
ATOM 1163 O O . ALA A 1 143 ? 4.529 -4.201 1.144 1.00 87.44 143 ALA A O 1
ATOM 1164 N N . ASP A 1 144 ? 5.845 -5.694 0.109 1.00 88.06 144 ASP A N 1
ATOM 1165 C CA . ASP A 1 144 ? 5.231 -6.858 0.746 1.00 88.06 144 ASP A CA 1
ATOM 1166 C C . ASP A 1 144 ? 5.486 -6.870 2.249 1.00 88.06 144 ASP A C 1
ATOM 1168 O O . ASP A 1 144 ? 4.536 -7.003 3.015 1.00 88.06 144 ASP A O 1
ATOM 1172 N N . ALA A 1 145 ? 6.726 -6.620 2.672 1.00 89.38 145 ALA A N 1
ATOM 1173 C CA . ALA A 1 145 ? 7.073 -6.521 4.086 1.00 89.38 145 ALA A CA 1
ATOM 1174 C C . ALA A 1 145 ? 6.298 -5.397 4.797 1.00 89.38 145 ALA A C 1
ATOM 1176 O O . ALA A 1 145 ? 5.819 -5.572 5.922 1.00 89.38 145 ALA A O 1
ATOM 1177 N N . PHE A 1 146 ? 6.127 -4.247 4.134 1.00 91.81 146 PHE A N 1
ATOM 1178 C CA . PHE A 1 146 ? 5.310 -3.162 4.669 1.00 91.81 146 PHE A CA 1
ATOM 1179 C C . PHE A 1 146 ? 3.833 -3.569 4.788 1.00 91.81 146 PHE A C 1
ATOM 1181 O O . PHE A 1 146 ? 3.227 -3.380 5.842 1.00 91.81 146 PHE A O 1
ATOM 1188 N N . LEU A 1 147 ? 3.253 -4.150 3.733 1.00 90.81 147 LEU A N 1
ATOM 1189 C CA . LEU A 1 147 ? 1.861 -4.601 3.742 1.00 90.81 147 LEU A CA 1
ATOM 1190 C C . LEU A 1 147 ? 1.620 -5.660 4.825 1.00 90.81 147 LEU A C 1
ATOM 1192 O O . LEU A 1 147 ? 0.611 -5.576 5.517 1.00 90.81 147 LEU A O 1
ATOM 1196 N N . ASP A 1 148 ? 2.551 -6.594 5.022 1.00 91.88 148 ASP A N 1
ATOM 1197 C CA . ASP A 1 148 ? 2.472 -7.625 6.063 1.00 91.88 148 ASP A CA 1
ATOM 1198 C C . ASP A 1 148 ? 2.483 -7.006 7.471 1.00 91.88 148 ASP A C 1
ATOM 1200 O O . ASP A 1 148 ? 1.644 -7.342 8.314 1.00 91.88 148 ASP A O 1
ATOM 1204 N N . THR A 1 149 ? 3.364 -6.026 7.705 1.00 91.31 149 THR A N 1
ATOM 1205 C CA . THR A 1 149 ? 3.386 -5.237 8.952 1.00 91.31 149 THR A CA 1
ATOM 1206 C C . THR A 1 149 ? 2.033 -4.568 9.199 1.00 91.31 149 THR A C 1
ATOM 1208 O O . THR A 1 149 ? 1.497 -4.586 10.308 1.00 91.31 149 THR A O 1
ATOM 1211 N N . PHE A 1 150 ? 1.442 -4.008 8.147 1.00 90.62 150 PHE A N 1
ATOM 1212 C CA . PHE A 1 150 ? 0.208 -3.244 8.250 1.00 90.62 150 PHE A CA 1
ATOM 1213 C C . PHE A 1 150 ? -1.036 -4.100 8.458 1.00 90.62 150 PHE A C 1
ATOM 1215 O O . PHE A 1 150 ? -1.888 -3.777 9.282 1.00 90.62 150 PHE A O 1
ATOM 1222 N N . ILE A 1 151 ? -1.122 -5.214 7.737 1.00 93.50 151 ILE A N 1
ATOM 1223 C CA . ILE A 1 151 ? -2.165 -6.227 7.899 1.00 93.50 151 ILE A CA 1
ATOM 1224 C C . ILE A 1 151 ? -2.135 -6.767 9.329 1.00 93.50 151 ILE A C 1
ATOM 1226 O O . ILE A 1 151 ? -3.186 -6.877 9.962 1.00 93.50 151 ILE A O 1
ATOM 1230 N N . THR A 1 152 ? -0.938 -7.036 9.861 1.00 94.06 152 THR A N 1
ATOM 1231 C CA . THR A 1 152 ? -0.756 -7.489 11.246 1.00 94.06 152 THR A CA 1
ATOM 1232 C C . THR A 1 152 ? -1.285 -6.455 12.239 1.00 94.06 152 THR A C 1
ATOM 1234 O O . THR A 1 152 ? -2.089 -6.798 13.105 1.00 94.06 152 THR A O 1
ATOM 1237 N N . TYR A 1 153 ? -0.911 -5.182 12.077 1.00 93.31 153 TYR A N 1
ATOM 1238 C CA . TYR A 1 153 ? -1.402 -4.097 12.931 1.00 93.31 153 TYR A CA 1
ATOM 1239 C C . TYR A 1 153 ? -2.928 -3.954 12.898 1.00 93.31 153 TYR A C 1
ATOM 1241 O O . TYR A 1 153 ? -3.571 -3.923 13.945 1.00 93.31 153 TYR A O 1
ATOM 1249 N N . LEU A 1 154 ? -3.519 -3.882 11.701 1.00 92.06 154 LEU A N 1
ATOM 1250 C CA . LEU A 1 154 ? -4.967 -3.721 11.545 1.00 92.06 154 LEU A CA 1
ATOM 1251 C C . LEU A 1 154 ? -5.728 -4.902 12.158 1.00 92.06 154 LEU A C 1
ATOM 1253 O O . LEU A 1 154 ? -6.731 -4.694 12.835 1.00 92.06 154 LEU A O 1
ATOM 1257 N N . SER A 1 155 ? -5.218 -6.123 11.979 1.00 92.81 155 SER A N 1
ATOM 1258 C CA . SER A 1 155 ? -5.802 -7.329 12.576 1.00 92.81 155 SER A CA 1
ATOM 1259 C C . SER A 1 155 ? -5.770 -7.275 14.106 1.00 92.81 155 SER A C 1
ATOM 1261 O O . SER A 1 155 ? -6.787 -7.541 14.743 1.00 92.81 155 SER A O 1
ATOM 1263 N N . ALA A 1 156 ? -4.641 -6.871 14.701 1.00 91.19 156 ALA A N 1
ATOM 1264 C CA . ALA A 1 156 ? -4.522 -6.715 16.151 1.00 91.19 156 ALA A CA 1
ATOM 1265 C C . ALA A 1 156 ? -5.495 -5.656 16.697 1.00 91.19 156 ALA A C 1
ATOM 1267 O O . ALA A 1 156 ? -6.224 -5.918 17.651 1.00 91.19 156 ALA A O 1
ATOM 1268 N N . ARG A 1 157 ? -5.588 -4.496 16.033 1.00 90.19 157 ARG A N 1
ATOM 1269 C CA . ARG A 1 157 ? -6.509 -3.413 16.415 1.00 90.19 157 ARG A CA 1
ATOM 1270 C C . ARG A 1 157 ? -7.975 -3.837 16.391 1.00 90.19 157 ARG A C 1
ATOM 1272 O O . ARG A 1 157 ? -8.725 -3.454 17.281 1.00 90.19 157 ARG A O 1
ATOM 1279 N N . ILE A 1 158 ? -8.386 -4.626 15.398 1.00 89.81 158 ILE A N 1
ATOM 1280 C CA . ILE A 1 158 ? -9.758 -5.152 15.320 1.00 89.81 158 ILE A CA 1
ATOM 1281 C C . ILE A 1 158 ? -10.054 -6.059 16.521 1.00 89.81 158 ILE A C 1
ATOM 1283 O O . ILE A 1 158 ? -11.110 -5.922 17.139 1.00 89.81 158 ILE A O 1
ATOM 1287 N N . VAL A 1 159 ? -9.117 -6.941 16.886 1.00 89.06 159 VAL A N 1
ATOM 1288 C CA . VAL A 1 159 ? -9.264 -7.834 18.047 1.00 89.06 159 VAL A CA 1
ATOM 1289 C C . VAL A 1 159 ? -9.354 -7.038 19.351 1.00 89.06 159 VAL A C 1
ATOM 1291 O O . VAL A 1 159 ? -10.264 -7.282 20.140 1.00 89.06 159 VAL A O 1
ATOM 1294 N N . GLU A 1 160 ? -8.474 -6.054 19.558 1.00 87.69 160 GLU A N 1
ATOM 1295 C CA . GLU A 1 160 ? -8.500 -5.167 20.733 1.00 87.69 160 GLU A CA 1
ATOM 1296 C C . GLU A 1 160 ? -9.838 -4.427 20.860 1.00 87.69 160 GLU A C 1
ATOM 1298 O O . GLU A 1 160 ? -10.482 -4.471 21.907 1.00 87.69 160 GLU A O 1
ATOM 1303 N N . SER A 1 161 ? -10.295 -3.797 19.773 1.00 83.69 161 SER A N 1
ATOM 1304 C CA . SER A 1 161 ? -11.561 -3.056 19.744 1.00 83.69 161 SER A CA 1
ATOM 1305 C C . SER A 1 161 ? -12.797 -3.948 19.910 1.00 83.69 161 SER A C 1
ATOM 1307 O O . SER A 1 161 ? -13.848 -3.460 20.332 1.00 83.69 161 SER A O 1
ATOM 1309 N N . GLY A 1 162 ? -12.693 -5.239 19.581 1.00 78.38 162 GLY A N 1
ATOM 1310 C CA . GLY A 1 162 ? -13.729 -6.238 19.844 1.00 78.38 162 GLY A CA 1
ATOM 1311 C C . GLY A 1 162 ? -13.733 -6.742 21.292 1.00 78.38 162 GLY A C 1
ATOM 1312 O O . GLY A 1 162 ? -14.804 -6.899 21.878 1.00 78.38 162 GLY A O 1
ATOM 1313 N N . ALA A 1 163 ? -12.555 -6.955 21.888 1.00 65.56 163 ALA A N 1
ATOM 1314 C CA . ALA A 1 163 ? -12.399 -7.479 23.247 1.00 65.56 163 ALA A CA 1
ATOM 1315 C C . ALA A 1 163 ? -12.846 -6.484 24.331 1.00 65.56 163 ALA A C 1
ATOM 1317 O O . ALA A 1 163 ? -13.449 -6.885 25.324 1.00 65.56 163 ALA A O 1
ATOM 1318 N N . GLU A 1 164 ? -12.624 -5.185 24.118 1.00 60.22 164 GLU A N 1
ATOM 1319 C CA . GLU A 1 164 ? -12.974 -4.120 25.074 1.00 60.22 164 GLU A CA 1
ATOM 1320 C C . GLU A 1 164 ? -14.496 -3.967 25.293 1.00 60.22 164 GLU A C 1
ATOM 1322 O O . GLU A 1 164 ? -14.939 -3.311 26.234 1.00 60.22 164 GLU A O 1
ATOM 1327 N N . LYS A 1 165 ? -15.320 -4.597 24.444 1.00 57.09 165 LYS A N 1
ATOM 1328 C CA . LYS A 1 165 ? -16.787 -4.554 24.523 1.00 57.09 165 LYS A CA 1
ATOM 1329 C C . LYS A 1 165 ? -17.435 -5.783 25.155 1.00 57.09 165 LYS A C 1
ATOM 1331 O O . LYS A 1 165 ? -18.657 -5.782 25.319 1.00 57.09 165 LYS A O 1
ATOM 1336 N N . ALA A 1 166 ? -16.672 -6.819 25.502 1.00 56.38 166 ALA A N 1
ATOM 1337 C CA . ALA A 1 166 ? -17.232 -7.937 26.249 1.00 56.38 166 ALA A CA 1
ATOM 1338 C C . ALA A 1 166 ? -17.558 -7.452 27.677 1.00 56.38 166 ALA A C 1
ATOM 1340 O O . ALA A 1 166 ? -16.658 -6.957 28.358 1.00 56.38 166 ALA A O 1
ATOM 1341 N N . PRO A 1 167 ? -18.819 -7.540 28.147 1.00 57.09 167 PRO A N 1
ATOM 1342 C CA . PRO A 1 167 ? -19.131 -7.198 29.529 1.00 57.09 167 PRO A CA 1
ATOM 1343 C C . PRO A 1 167 ? -18.265 -8.060 30.460 1.00 57.09 167 PRO A C 1
ATOM 1345 O O . PRO A 1 167 ? -18.045 -9.237 30.150 1.00 57.09 167 PRO A O 1
ATOM 1348 N N . PRO A 1 168 ? -17.754 -7.506 31.577 1.00 58.62 168 PRO A N 1
ATOM 1349 C CA . PRO A 1 168 ? -16.954 -8.281 32.514 1.00 58.62 168 PRO A CA 1
ATOM 1350 C C . PRO A 1 168 ? -17.754 -9.515 32.926 1.00 58.62 168 PRO A C 1
ATOM 1352 O O . PRO A 1 168 ? -18.926 -9.399 33.295 1.00 58.62 168 PRO A O 1
ATOM 1355 N N . ALA A 1 169 ? -17.131 -10.692 32.807 1.00 60.59 169 ALA A N 1
ATOM 1356 C CA . ALA A 1 169 ? -17.728 -11.940 33.255 1.00 60.59 169 ALA A CA 1
ATOM 1357 C C . ALA A 1 169 ? -18.172 -11.745 34.708 1.00 60.59 169 ALA A C 1
ATOM 1359 O O . ALA A 1 169 ? -17.357 -11.439 35.580 1.00 60.59 169 ALA A O 1
ATOM 1360 N N . THR A 1 170 ? -19.479 -11.820 34.939 1.00 63.75 170 THR A N 1
ATOM 1361 C CA . THR A 1 170 ? -20.055 -11.702 36.275 1.00 63.75 170 THR A CA 1
ATOM 1362 C C . THR A 1 170 ? -19.609 -12.937 37.049 1.00 63.75 170 THR A C 1
ATOM 1364 O O . THR A 1 170 ? -19.946 -14.056 36.663 1.00 63.75 170 THR A O 1
ATOM 1367 N N . ALA A 1 171 ? -18.764 -12.717 38.057 1.00 58.91 171 ALA A N 1
ATOM 1368 C CA . ALA A 1 171 ? -18.329 -13.733 39.00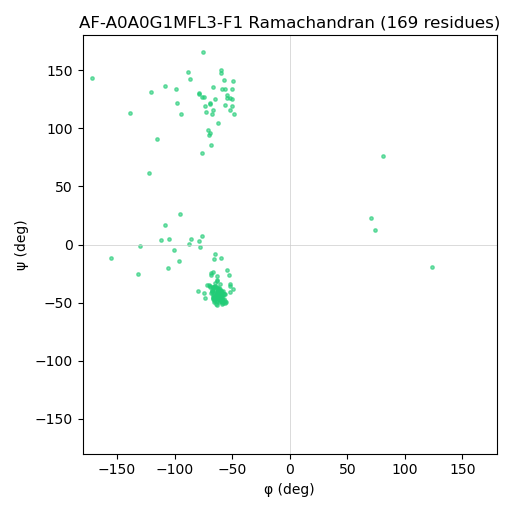9 1.00 58.91 171 ALA A CA 1
ATOM 1369 C C . ALA A 1 171 ? -19.418 -14.005 40.052 1.00 58.91 171 ALA A C 1
ATOM 1371 O O . ALA A 1 171 ? -20.137 -13.040 40.407 1.00 58.91 171 ALA A O 1
#

Mean predicted aligned error: 12.81 Å